Protein AF-A0A7L4R8W7-F1 (afdb_monomer_lite)

Sequence (175 aa):
MDPLIKFLGALAIVLAAVLLPLEYAPFILAALLLVAASQRVPMRDFALACAGLIIFIALFNVFAFGGWERALLNSVHAAVLMLPFYMFAKTTEPHEMMEGMRRAGVPHDFSFVFSTSLPFSKVVRKKAEAVRIAQESRGGRDIWAFTVPIFHSIFQKARGLAISIESRGGLGKEN

Structure (mmCIF, N/CA/C/O backbone):
data_AF-A0A7L4R8W7-F1
#
_entry.id   AF-A0A7L4R8W7-F1
#
loop_
_atom_site.group_PDB
_atom_site.id
_atom_site.type_symbol
_atom_site.label_atom_id
_atom_site.label_alt_id
_atom_site.label_comp_id
_atom_site.label_asym_id
_atom_site.label_entity_id
_atom_site.label_seq_id
_atom_site.pdbx_PDB_ins_code
_atom_site.Cartn_x
_atom_site.Cartn_y
_atom_site.Cartn_z
_atom_site.occupancy
_atom_site.B_iso_or_equiv
_atom_site.auth_seq_id
_atom_site.auth_comp_id
_atom_site.auth_asym_id
_atom_site.auth_atom_id
_atom_site.pdbx_PDB_model_num
ATOM 1 N N . MET A 1 1 ? -13.666 8.818 -12.085 1.00 66.00 1 MET A N 1
ATOM 2 C CA . MET A 1 1 ? -13.468 7.511 -12.754 1.00 66.00 1 MET A CA 1
ATOM 3 C C . MET A 1 1 ? -14.079 6.442 -11.878 1.00 66.00 1 MET A C 1
ATOM 5 O O . MET A 1 1 ? -13.866 6.517 -10.673 1.00 66.00 1 MET A O 1
ATOM 9 N N . ASP A 1 2 ? -14.819 5.503 -12.467 1.00 82.38 2 ASP A N 1
ATOM 10 C CA . ASP A 1 2 ? -15.393 4.376 -11.728 1.00 82.38 2 ASP A CA 1
ATOM 11 C C . ASP A 1 2 ? -14.264 3.583 -11.023 1.00 82.38 2 ASP A C 1
ATOM 13 O O . ASP A 1 2 ? -13.245 3.285 -11.661 1.00 82.38 2 ASP A O 1
ATOM 17 N N . PRO A 1 3 ? -14.388 3.279 -9.721 1.00 81.81 3 PRO A N 1
ATOM 18 C CA . PRO A 1 3 ? -13.421 2.487 -8.955 1.00 81.81 3 PRO A CA 1
ATOM 19 C C . PRO A 1 3 ? -13.097 1.141 -9.596 1.00 81.81 3 PRO A C 1
ATOM 21 O O . PRO A 1 3 ? -11.951 0.695 -9.546 1.00 81.81 3 PRO A O 1
ATOM 24 N N . LEU A 1 4 ? -14.083 0.529 -10.254 1.00 82.75 4 LEU A N 1
ATOM 25 C CA . LEU A 1 4 ? -13.926 -0.747 -10.940 1.00 82.75 4 LEU A CA 1
ATOM 26 C C . LEU A 1 4 ? -12.968 -0.604 -12.133 1.00 82.75 4 LEU A C 1
ATOM 28 O O . LEU A 1 4 ? -12.082 -1.431 -12.319 1.00 82.75 4 LEU A O 1
ATOM 32 N N . ILE A 1 5 ? -13.063 0.500 -12.881 1.00 86.00 5 ILE A N 1
ATOM 33 C CA . ILE A 1 5 ? -12.154 0.805 -13.998 1.00 86.00 5 ILE A CA 1
ATOM 34 C C . ILE A 1 5 ? -10.736 1.078 -13.487 1.00 86.00 5 ILE A C 1
ATOM 36 O O . ILE A 1 5 ? -9.771 0.625 -14.098 1.00 86.00 5 ILE A O 1
ATOM 40 N N . LYS A 1 6 ? -10.582 1.783 -12.357 1.00 86.25 6 LYS A N 1
ATOM 41 C CA . LYS A 1 6 ? -9.259 2.006 -11.742 1.00 86.25 6 LYS A CA 1
ATOM 42 C C . LYS A 1 6 ? -8.624 0.683 -11.301 1.00 86.25 6 LYS A C 1
ATOM 44 O O . LYS A 1 6 ? -7.437 0.475 -11.542 1.00 86.25 6 LYS A O 1
ATOM 49 N N . PHE A 1 7 ? -9.410 -0.203 -10.687 1.00 86.56 7 PHE A N 1
ATOM 50 C CA . PHE A 1 7 ? -8.951 -1.521 -10.252 1.00 86.56 7 PHE A CA 1
ATOM 51 C C . PHE A 1 7 ? -8.566 -2.407 -11.440 1.00 86.56 7 PHE A C 1
ATOM 53 O O . PHE A 1 7 ? -7.462 -2.946 -11.467 1.00 86.56 7 PHE A O 1
ATOM 60 N N . LEU A 1 8 ? -9.429 -2.498 -12.457 1.00 88.81 8 LEU A N 1
ATOM 61 C CA . LEU A 1 8 ? -9.139 -3.231 -13.690 1.00 88.81 8 LEU A CA 1
ATOM 62 C C . LEU A 1 8 ? -7.929 -2.655 -14.426 1.00 88.81 8 LEU A C 1
ATOM 64 O O . LEU A 1 8 ? -7.120 -3.416 -14.938 1.00 88.81 8 LEU A O 1
ATOM 68 N N . GLY A 1 9 ? -7.768 -1.331 -14.445 1.00 88.44 9 GLY A N 1
ATOM 69 C CA . GLY A 1 9 ? -6.595 -0.673 -15.014 1.00 88.44 9 GLY A CA 1
ATOM 70 C C . GLY A 1 9 ? -5.309 -1.041 -14.274 1.00 88.44 9 GLY A C 1
ATOM 71 O O . GLY A 1 9 ? -4.324 -1.405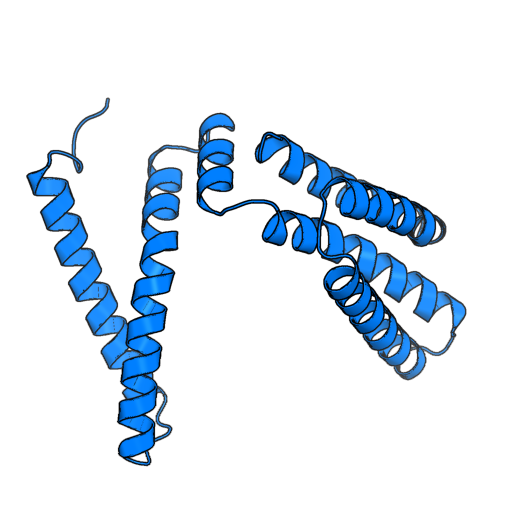 -14.910 1.00 88.44 9 GLY A O 1
ATOM 72 N N . ALA A 1 10 ? -5.320 -1.018 -12.937 1.00 89.06 10 ALA A N 1
ATOM 73 C CA . ALA A 1 10 ? -4.179 -1.461 -12.136 1.00 89.06 10 ALA A CA 1
ATOM 74 C C . ALA A 1 10 ? -3.862 -2.946 -12.380 1.00 89.06 10 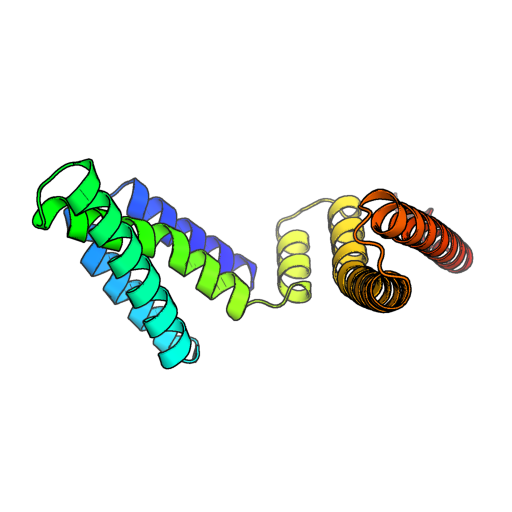ALA A C 1
ATOM 76 O O . ALA A 1 10 ? -2.704 -3.297 -12.600 1.00 89.06 10 ALA A O 1
ATOM 77 N N . LEU A 1 11 ? -4.889 -3.800 -12.419 1.00 90.56 11 LEU A N 1
ATOM 78 C CA . LEU A 1 11 ? -4.744 -5.225 -12.705 1.00 90.56 11 LEU A CA 1
ATOM 79 C C . LEU A 1 11 ? -4.189 -5.469 -14.113 1.00 90.56 11 LEU A C 1
ATOM 81 O O . LEU A 1 11 ? -3.297 -6.291 -14.278 1.00 90.56 11 LEU A O 1
ATOM 85 N N . ALA A 1 12 ? -4.668 -4.735 -15.117 1.00 90.69 12 ALA A N 1
ATOM 86 C CA . ALA A 1 12 ? -4.195 -4.834 -16.493 1.00 90.69 12 ALA A CA 1
ATOM 87 C C . ALA A 1 12 ? -2.719 -4.435 -16.620 1.00 90.69 12 ALA A C 1
ATOM 89 O O . ALA A 1 12 ? -1.971 -5.116 -17.313 1.00 90.69 12 ALA A O 1
ATOM 90 N N . ILE A 1 13 ? -2.278 -3.383 -15.919 1.00 90.31 13 ILE A N 1
ATOM 91 C CA . ILE A 1 13 ? -0.864 -2.973 -15.891 1.00 90.31 13 ILE A CA 1
ATOM 92 C C . ILE A 1 13 ? 0.002 -4.062 -15.252 1.00 90.31 13 ILE A C 1
ATOM 94 O O . ILE A 1 13 ? 1.071 -4.377 -15.768 1.00 90.31 13 ILE A O 1
ATOM 98 N N . VAL A 1 14 ? -0.466 -4.669 -14.161 1.00 90.94 14 VAL A N 1
ATOM 99 C CA . VAL A 1 14 ? 0.249 -5.761 -13.486 1.00 90.94 14 VAL A CA 1
ATOM 100 C C . VAL A 1 14 ? 0.305 -7.007 -14.365 1.00 90.94 14 VAL A C 1
ATOM 102 O O . VAL A 1 14 ? 1.369 -7.596 -14.514 1.00 90.94 14 VAL A O 1
ATOM 105 N N . LEU A 1 15 ? -0.803 -7.384 -15.004 1.00 91.50 15 LEU A N 1
ATOM 106 C CA . LEU A 1 15 ? -0.840 -8.496 -15.953 1.00 91.50 15 LEU A CA 1
ATOM 107 C C . LEU A 1 15 ? 0.090 -8.246 -17.142 1.00 91.50 15 LEU A C 1
ATOM 109 O O . LEU A 1 15 ? 0.836 -9.142 -17.523 1.00 91.50 15 LEU A O 1
ATOM 113 N N . ALA A 1 16 ? 0.095 -7.029 -17.688 1.00 89.44 16 ALA A N 1
ATOM 114 C CA . ALA A 1 16 ? 1.021 -6.642 -18.744 1.00 89.44 16 ALA A CA 1
ATOM 115 C C . ALA A 1 16 ? 2.476 -6.752 -18.274 1.00 89.44 16 ALA A C 1
ATOM 117 O O . ALA A 1 16 ? 3.303 -7.286 -19.001 1.00 89.44 16 ALA A O 1
ATOM 118 N N . ALA A 1 17 ? 2.781 -6.315 -17.050 1.00 90.06 17 ALA A N 1
ATOM 119 C CA . ALA A 1 17 ? 4.117 -6.435 -16.482 1.00 90.06 17 ALA A CA 1
ATOM 120 C C . ALA A 1 17 ? 4.547 -7.896 -16.308 1.00 90.06 17 ALA A C 1
ATOM 122 O O . ALA A 1 17 ? 5.687 -8.210 -16.609 1.00 90.06 17 ALA A O 1
ATOM 123 N N . VAL A 1 18 ? 3.649 -8.788 -15.881 1.00 91.44 18 VAL A N 1
ATOM 124 C CA . VAL A 1 18 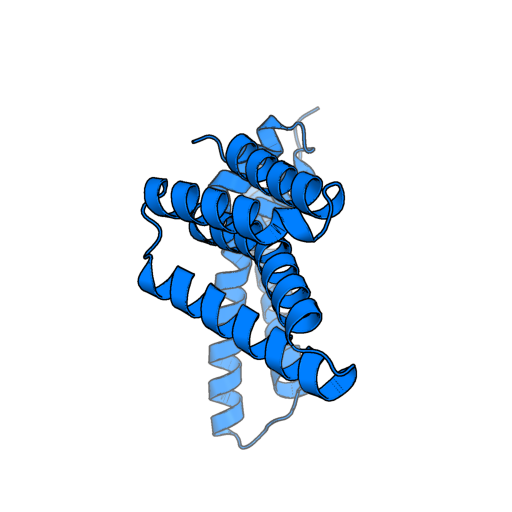? 3.942 -10.223 -15.714 1.00 91.44 18 VAL A CA 1
ATOM 125 C C . VAL A 1 18 ? 4.113 -10.945 -17.055 1.00 91.44 18 VAL A C 1
ATOM 127 O O . VAL A 1 18 ? 4.953 -11.834 -17.165 1.00 91.44 18 VAL A O 1
ATOM 130 N N . LEU A 1 19 ? 3.309 -10.598 -18.064 1.00 91.88 19 LEU A N 1
ATOM 131 C CA . LEU A 1 19 ? 3.312 -11.272 -19.367 1.00 91.88 19 LEU A CA 1
ATOM 132 C C . LEU A 1 19 ? 4.410 -10.765 -20.308 1.00 91.88 19 LEU A C 1
ATOM 134 O O . LEU A 1 19 ? 4.871 -11.519 -21.166 1.00 91.88 19 LEU A O 1
ATOM 138 N N . LEU A 1 20 ? 4.803 -9.495 -20.192 1.00 90.19 20 LEU A N 1
ATOM 139 C CA . LEU A 1 20 ? 5.819 -8.903 -21.053 1.00 90.19 20 LEU A CA 1
ATOM 140 C C . LEU A 1 20 ? 7.238 -9.217 -20.555 1.00 90.19 20 LEU A C 1
ATOM 142 O O . LEU A 1 20 ? 7.473 -9.302 -19.348 1.00 90.19 20 LEU A O 1
ATOM 146 N N . PRO A 1 21 ? 8.215 -9.330 -21.473 1.00 90.06 21 PRO A N 1
ATOM 147 C CA . PRO A 1 21 ? 9.622 -9.431 -21.108 1.00 90.06 21 PRO A CA 1
ATOM 148 C C . PRO A 1 21 ? 10.080 -8.291 -20.191 1.00 90.06 21 PRO A C 1
ATOM 150 O O . PRO A 1 21 ? 9.610 -7.155 -20.297 1.00 90.06 21 PRO A O 1
ATOM 153 N N . LEU A 1 22 ? 11.065 -8.584 -19.337 1.00 86.88 22 LEU A N 1
ATOM 154 C CA . LEU A 1 22 ? 11.615 -7.652 -18.343 1.00 86.88 22 LEU A CA 1
ATOM 155 C C . LEU A 1 22 ? 12.098 -6.326 -18.963 1.00 86.88 22 LEU A C 1
ATOM 157 O O . LEU A 1 22 ? 12.018 -5.274 -18.333 1.00 86.88 22 LEU A O 1
ATOM 161 N N . GLU A 1 23 ? 12.538 -6.368 -20.219 1.00 89.44 23 GLU A N 1
ATOM 162 C CA . GLU A 1 23 ? 12.989 -5.217 -21.010 1.00 89.44 23 GLU A CA 1
ATOM 163 C C . GLU A 1 23 ? 11.898 -4.154 -21.217 1.00 89.44 23 GLU A C 1
ATOM 165 O O . GLU A 1 23 ? 12.207 -2.975 -21.390 1.00 89.44 23 GLU A O 1
ATOM 170 N N . TYR A 1 24 ? 10.617 -4.535 -21.144 1.00 90.31 24 TYR A N 1
ATOM 171 C CA . TYR A 1 24 ? 9.499 -3.601 -21.288 1.00 90.31 24 TYR A CA 1
ATOM 172 C C . TYR A 1 24 ? 9.120 -2.887 -19.984 1.00 90.31 24 TYR A C 1
ATOM 174 O O . TYR A 1 24 ? 8.395 -1.890 -20.021 1.00 90.31 24 TYR A O 1
ATOM 182 N N . ALA A 1 25 ? 9.635 -3.331 -18.833 1.00 88.81 25 ALA A N 1
ATOM 183 C CA . ALA A 1 25 ? 9.357 -2.730 -17.529 1.00 88.81 25 ALA A CA 1
ATOM 184 C C . ALA A 1 25 ? 9.562 -1.196 -17.466 1.00 88.81 25 ALA A C 1
ATOM 186 O O . ALA A 1 25 ? 8.668 -0.518 -16.957 1.00 88.81 25 ALA A O 1
ATOM 187 N N . PRO A 1 26 ? 10.649 -0.592 -17.996 1.00 88.75 26 PRO A N 1
ATOM 188 C CA . PRO A 1 26 ? 10.808 0.865 -17.978 1.00 88.75 26 PRO A CA 1
ATOM 189 C C . PRO A 1 26 ? 9.737 1.606 -18.790 1.00 88.75 26 PRO A C 1
ATOM 191 O O . PRO A 1 26 ? 9.294 2.675 -18.371 1.00 88.75 26 PRO A O 1
ATOM 194 N N . PHE A 1 27 ? 9.269 1.043 -19.908 1.00 91.62 27 PHE A N 1
ATOM 195 C CA . PHE A 1 27 ? 8.196 1.647 -20.704 1.00 91.62 27 PHE A CA 1
ATOM 196 C C . PHE A 1 27 ? 6.857 1.601 -19.964 1.00 91.62 27 PHE A C 1
ATOM 198 O O . PHE A 1 27 ? 6.120 2.588 -19.954 1.00 91.62 27 PHE A O 1
ATOM 205 N N . ILE A 1 28 ? 6.567 0.487 -19.285 1.00 90.38 28 ILE A N 1
ATOM 206 C CA . ILE A 1 28 ? 5.366 0.358 -18.452 1.00 90.38 28 ILE A CA 1
ATOM 207 C C . ILE A 1 28 ? 5.442 1.325 -17.262 1.00 90.38 28 ILE A C 1
ATOM 209 O O . ILE A 1 28 ? 4.451 1.979 -16.938 1.00 90.38 28 ILE A O 1
ATOM 213 N N . LEU A 1 29 ? 6.619 1.485 -16.648 1.00 88.50 29 LEU A N 1
ATOM 214 C CA . LEU A 1 29 ? 6.832 2.461 -15.579 1.00 88.50 29 LEU A CA 1
ATOM 215 C C . LEU A 1 29 ? 6.617 3.899 -16.069 1.00 88.50 29 LEU A C 1
ATOM 217 O O . LEU A 1 29 ? 5.960 4.684 -15.388 1.00 88.50 29 LEU A O 1
ATOM 221 N N . ALA A 1 30 ? 7.127 4.243 -17.254 1.00 88.69 30 ALA A N 1
ATOM 222 C CA . ALA A 1 30 ? 6.914 5.553 -17.861 1.00 88.69 30 ALA A CA 1
ATOM 223 C C . ALA A 1 30 ? 5.422 5.816 -18.126 1.00 88.69 30 ALA A C 1
ATOM 225 O O . ALA A 1 30 ? 4.911 6.878 -17.770 1.00 88.69 30 ALA A O 1
ATOM 226 N N . ALA A 1 31 ? 4.696 4.832 -18.668 1.00 88.88 31 ALA A N 1
ATOM 227 C CA . ALA A 1 31 ? 3.250 4.925 -18.856 1.00 88.88 31 ALA A CA 1
ATOM 228 C C . ALA A 1 31 ? 2.509 5.105 -17.519 1.00 88.88 31 ALA A C 1
ATOM 230 O O . ALA A 1 31 ? 1.625 5.955 -17.406 1.00 88.88 31 ALA A O 1
ATOM 231 N N . LEU A 1 32 ? 2.906 4.368 -16.479 1.00 88.12 32 LEU A N 1
ATOM 232 C CA . LEU A 1 32 ? 2.328 4.493 -15.143 1.00 88.12 32 LEU A CA 1
ATOM 233 C C . LEU A 1 32 ? 2.564 5.884 -14.539 1.00 88.12 32 LEU A C 1
ATOM 235 O O . LEU A 1 32 ? 1.651 6.449 -13.942 1.00 88.12 32 LEU A O 1
ATOM 239 N N . LEU A 1 33 ? 3.754 6.461 -14.724 1.00 86.12 33 LEU A N 1
ATOM 240 C CA . LEU A 1 33 ? 4.065 7.823 -14.283 1.00 86.12 33 LEU A CA 1
ATOM 241 C C . LEU A 1 33 ? 3.197 8.868 -14.996 1.00 86.12 33 LEU A C 1
ATOM 243 O O . LEU A 1 33 ? 2.719 9.799 -14.350 1.00 86.12 33 LEU A O 1
ATOM 247 N N . LEU A 1 34 ? 2.928 8.692 -16.293 1.00 86.25 34 LEU A N 1
ATOM 248 C CA . LEU A 1 34 ? 2.011 9.563 -17.038 1.00 86.25 34 LEU A CA 1
ATOM 249 C C . LEU A 1 34 ? 0.574 9.467 -16.508 1.00 86.25 34 LEU A C 1
ATOM 251 O O . LEU A 1 34 ? -0.089 10.489 -16.319 1.00 86.25 34 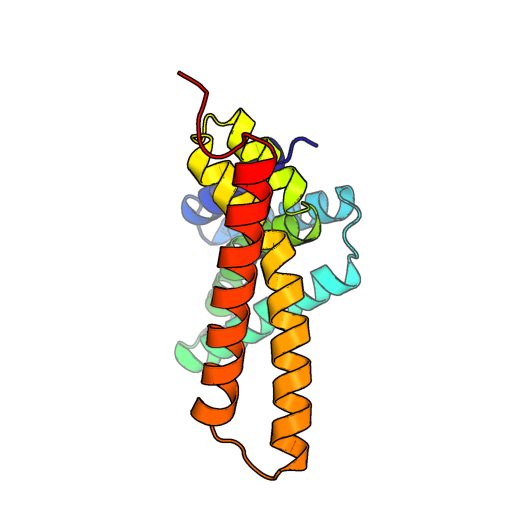LEU A O 1
ATOM 255 N N . VAL A 1 35 ? 0.098 8.255 -16.213 1.00 86.00 35 VAL A N 1
ATOM 256 C CA . VAL A 1 35 ? -1.227 8.054 -15.606 1.00 86.00 35 VAL A CA 1
ATOM 257 C C . VAL A 1 35 ? -1.284 8.684 -14.214 1.00 86.00 35 VAL A C 1
ATOM 259 O O . VAL A 1 35 ? -2.242 9.393 -13.902 1.00 86.00 35 VAL A O 1
ATOM 262 N N . ALA A 1 36 ? -0.249 8.496 -13.394 1.00 84.44 36 ALA A N 1
ATOM 263 C CA . ALA A 1 36 ? -0.166 9.095 -12.067 1.00 84.44 36 ALA A CA 1
ATOM 264 C C . ALA A 1 36 ? -0.189 10.632 -12.141 1.00 84.44 36 ALA A C 1
ATOM 266 O O . ALA A 1 36 ? -0.890 11.277 -11.354 1.00 84.44 36 ALA A O 1
ATOM 267 N N . ALA A 1 37 ? 0.527 11.219 -13.109 1.00 83.12 37 ALA A N 1
ATOM 268 C CA . ALA A 1 37 ? 0.519 12.657 -13.372 1.00 83.12 37 ALA A CA 1
ATOM 269 C C . ALA A 1 37 ? -0.881 13.154 -13.766 1.00 83.12 37 ALA A C 1
ATOM 271 O O . ALA A 1 37 ? -1.341 14.179 -13.259 1.00 83.12 37 ALA A O 1
ATOM 272 N N . SER A 1 38 ? -1.601 12.392 -14.596 1.00 84.38 38 SER A N 1
ATOM 273 C CA . SER A 1 38 ? -2.985 12.692 -14.982 1.00 84.38 38 SER A CA 1
ATOM 274 C C . SER A 1 38 ? -3.956 12.645 -13.792 1.00 84.38 38 SER A C 1
ATOM 276 O O . SER A 1 38 ? -4.844 13.490 -13.676 1.00 84.38 38 SER A O 1
ATOM 278 N N . GLN A 1 39 ? -3.753 11.714 -12.853 1.00 79.88 39 GLN A N 1
ATOM 279 C CA . GLN A 1 39 ? -4.601 11.554 -11.664 1.00 79.88 39 GLN A CA 1
ATOM 280 C C . GLN A 1 39 ? -4.307 12.553 -10.529 1.00 79.88 39 GLN A C 1
ATOM 282 O O . GLN A 1 39 ? -4.896 12.435 -9.455 1.00 79.88 39 GLN A O 1
ATOM 287 N N . ARG A 1 40 ? -3.433 13.551 -10.749 1.00 78.12 40 ARG A N 1
ATOM 288 C CA . ARG A 1 40 ? -3.044 14.577 -9.757 1.00 78.12 40 ARG A CA 1
ATOM 289 C C . ARG A 1 40 ? -2.551 13.992 -8.428 1.00 78.12 40 ARG A C 1
ATOM 291 O O . ARG A 1 40 ? -2.707 14.605 -7.372 1.00 78.12 40 ARG A O 1
ATOM 298 N N . VAL A 1 41 ? -1.938 12.812 -8.473 1.00 77.56 41 VAL A N 1
ATOM 299 C CA . VAL A 1 41 ? -1.232 12.256 -7.314 1.00 77.56 41 VAL A CA 1
ATOM 300 C C . VAL A 1 41 ? -0.066 13.200 -6.988 1.00 77.56 41 VAL A C 1
ATOM 302 O O . VAL A 1 41 ? 0.569 13.700 -7.920 1.00 77.56 41 VAL A O 1
ATOM 305 N N . PRO A 1 42 ? 0.248 13.485 -5.710 1.00 81.56 42 PRO A N 1
ATOM 306 C CA . PRO A 1 42 ? 1.423 14.278 -5.365 1.00 81.56 42 PRO A CA 1
ATOM 307 C C . PRO A 1 42 ? 2.687 13.595 -5.907 1.00 81.56 42 PRO A C 1
ATOM 309 O O . PRO A 1 42 ? 3.189 12.629 -5.332 1.00 81.56 42 PRO A O 1
ATOM 312 N N . MET A 1 43 ? 3.195 14.104 -7.037 1.00 78.00 43 MET A N 1
ATOM 313 C CA . MET A 1 43 ? 4.306 13.505 -7.789 1.00 78.00 43 MET A CA 1
ATOM 314 C C . MET A 1 43 ? 5.556 13.340 -6.934 1.00 78.00 43 MET A C 1
ATOM 316 O O . MET A 1 43 ? 6.303 12.393 -7.133 1.00 78.00 43 MET A O 1
ATOM 320 N N . ARG A 1 44 ? 5.764 14.225 -5.954 1.00 82.69 44 ARG A N 1
ATOM 321 C CA . ARG A 1 44 ? 6.883 14.133 -5.015 1.00 82.69 44 ARG A CA 1
ATOM 322 C C . ARG A 1 44 ? 6.815 12.860 -4.172 1.00 82.69 44 ARG A C 1
ATOM 324 O O . ARG A 1 44 ? 7.791 12.122 -4.131 1.00 82.69 44 ARG A O 1
ATOM 331 N N . ASP A 1 45 ? 5.685 12.599 -3.522 1.00 81.25 45 ASP A N 1
ATOM 332 C CA . ASP A 1 45 ? 5.535 11.434 -2.642 1.00 81.25 45 ASP A CA 1
ATOM 333 C C . ASP A 1 45 ? 5.556 10.138 -3.452 1.00 81.25 45 ASP A C 1
ATOM 335 O O . ASP A 1 45 ? 6.171 9.154 -3.044 1.00 81.25 45 ASP A O 1
ATOM 339 N N . PHE A 1 46 ? 4.932 10.163 -4.633 1.00 81.69 46 PHE A N 1
ATOM 340 C CA . PHE A 1 46 ? 4.942 9.039 -5.561 1.00 81.69 46 PHE A CA 1
ATOM 341 C C . PHE A 1 46 ? 6.359 8.752 -6.071 1.00 81.69 46 PHE A C 1
ATOM 343 O O . PHE A 1 46 ? 6.828 7.627 -5.958 1.00 81.69 46 PHE A O 1
ATOM 350 N N . ALA A 1 47 ? 7.086 9.766 -6.549 1.00 82.31 47 ALA A N 1
ATOM 351 C CA . ALA A 1 47 ? 8.456 9.615 -7.033 1.00 82.31 47 ALA A CA 1
ATOM 352 C C . ALA A 1 47 ? 9.426 9.191 -5.924 1.00 82.31 47 ALA A C 1
ATOM 354 O O . ALA A 1 47 ? 10.309 8.380 -6.182 1.00 82.31 47 ALA A O 1
ATOM 355 N N . LEU A 1 48 ? 9.251 9.681 -4.691 1.00 86.56 48 LEU A N 1
ATOM 356 C CA . LEU A 1 48 ? 10.037 9.233 -3.538 1.00 86.56 48 LEU A CA 1
ATOM 357 C C . LEU A 1 48 ? 9.766 7.763 -3.207 1.00 86.56 48 LEU A C 1
ATOM 359 O O . LEU A 1 48 ? 10.712 7.021 -2.954 1.00 86.56 48 LEU A O 1
ATOM 363 N N . ALA A 1 49 ? 8.504 7.327 -3.250 1.00 84.25 49 ALA A N 1
ATOM 364 C CA . ALA A 1 49 ? 8.154 5.921 -3.071 1.00 84.25 49 ALA A CA 1
ATOM 365 C C . ALA A 1 49 ? 8.753 5.046 -4.189 1.00 84.25 49 ALA A C 1
ATOM 367 O O . ALA A 1 49 ? 9.362 4.019 -3.891 1.00 84.25 49 ALA A O 1
ATOM 368 N N . CYS A 1 50 ? 8.657 5.481 -5.453 1.00 86.00 50 CYS A N 1
ATOM 369 C CA . CYS A 1 50 ? 9.286 4.814 -6.596 1.00 86.00 50 CYS A CA 1
ATOM 370 C C . CYS A 1 50 ? 10.803 4.702 -6.417 1.00 86.00 50 CYS A C 1
ATOM 372 O O . CYS A 1 50 ? 11.356 3.611 -6.501 1.00 86.00 50 CYS A O 1
ATOM 374 N N . ALA A 1 51 ? 11.475 5.826 -6.161 1.00 87.62 51 ALA A N 1
ATOM 375 C CA . ALA A 1 51 ? 12.924 5.888 -6.037 1.00 87.62 51 ALA A CA 1
ATOM 376 C C . ALA A 1 51 ? 13.413 5.057 -4.848 1.00 87.62 51 ALA A C 1
ATOM 378 O O . ALA A 1 51 ? 14.346 4.276 -5.001 1.00 87.62 51 ALA A O 1
ATOM 379 N N . GLY A 1 52 ? 12.754 5.164 -3.691 1.00 89.62 52 GLY A N 1
ATOM 380 C CA . GLY A 1 52 ? 13.095 4.378 -2.507 1.00 89.62 52 GLY A CA 1
ATOM 381 C C . GLY A 1 52 ? 12.990 2.876 -2.761 1.00 89.62 52 GLY A C 1
ATOM 382 O O . GLY A 1 52 ? 13.903 2.133 -2.414 1.00 89.62 52 GLY A O 1
ATOM 383 N N . LEU A 1 53 ? 11.922 2.436 -3.430 1.00 88.12 53 LEU A N 1
ATOM 384 C CA . LEU A 1 53 ? 11.712 1.030 -3.764 1.00 88.12 53 LEU A CA 1
ATOM 385 C C . LEU A 1 53 ? 12.723 0.529 -4.804 1.00 88.12 53 LEU A C 1
ATOM 387 O O . LEU A 1 53 ? 13.328 -0.524 -4.606 1.00 88.12 53 LEU A O 1
ATOM 391 N N . ILE A 1 54 ? 12.961 1.296 -5.873 1.00 89.50 54 ILE A N 1
ATOM 392 C CA . ILE A 1 54 ? 13.936 0.951 -6.917 1.00 89.50 54 ILE A CA 1
ATOM 393 C C . ILE A 1 54 ? 15.344 0.855 -6.323 1.00 89.50 54 ILE A C 1
ATOM 395 O O . ILE A 1 54 ? 16.037 -0.129 -6.563 1.00 89.50 54 ILE A O 1
ATOM 399 N N . ILE A 1 55 ? 15.759 1.839 -5.519 1.00 90.50 55 ILE A N 1
ATOM 400 C CA . ILE A 1 55 ? 17.083 1.861 -4.884 1.00 90.50 55 ILE A CA 1
ATOM 401 C C . ILE A 1 55 ? 17.228 0.684 -3.920 1.00 90.50 55 ILE A C 1
ATOM 403 O O . ILE A 1 55 ? 18.220 -0.037 -3.988 1.00 90.50 55 ILE A O 1
ATOM 407 N N . PHE A 1 56 ? 16.237 0.454 -3.055 1.00 90.38 56 PHE A N 1
ATOM 408 C CA . PHE A 1 56 ? 16.276 -0.636 -2.082 1.00 90.38 56 PHE A CA 1
ATOM 409 C C . PHE A 1 56 ? 16.417 -2.001 -2.764 1.00 90.38 56 PHE A C 1
ATOM 411 O O . PHE A 1 56 ? 17.304 -2.783 -2.419 1.00 90.38 56 PHE A O 1
ATOM 418 N N . ILE A 1 57 ? 15.590 -2.268 -3.777 1.00 88.06 57 ILE A N 1
ATOM 419 C CA . ILE A 1 57 ? 15.604 -3.546 -4.494 1.00 88.06 57 ILE A CA 1
ATOM 420 C C . ILE A 1 57 ? 16.863 -3.683 -5.355 1.00 88.06 57 ILE A C 1
ATOM 422 O O . ILE A 1 57 ? 17.426 -4.776 -5.422 1.00 88.06 57 ILE A O 1
ATOM 426 N N . ALA A 1 58 ? 17.337 -2.605 -5.986 1.00 88.69 58 ALA A N 1
ATOM 427 C CA . ALA A 1 58 ? 18.569 -2.632 -6.769 1.00 88.69 58 ALA A CA 1
ATOM 428 C C . ALA A 1 58 ? 19.778 -2.950 -5.881 1.00 88.69 58 ALA A C 1
ATOM 43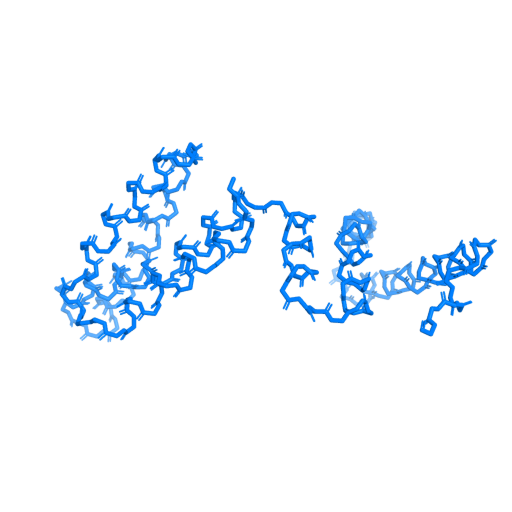0 O O . ALA A 1 58 ? 20.536 -3.861 -6.200 1.00 88.69 58 ALA A O 1
ATOM 431 N N . LEU A 1 59 ? 19.925 -2.268 -4.739 1.00 89.69 59 LEU A N 1
ATOM 432 C CA . LEU A 1 59 ? 21.012 -2.521 -3.788 1.00 89.69 59 LEU A CA 1
ATOM 433 C C . LEU A 1 59 ? 20.975 -3.956 -3.260 1.00 89.69 59 LEU A C 1
ATOM 435 O O . LEU A 1 59 ? 22.006 -4.627 -3.241 1.00 89.69 59 LEU A O 1
ATOM 439 N N . PHE A 1 60 ? 19.787 -4.444 -2.895 1.00 89.44 60 PHE A N 1
ATOM 440 C CA . PHE A 1 60 ? 19.609 -5.825 -2.458 1.00 89.44 60 PHE A CA 1
ATOM 441 C C . PHE A 1 60 ? 20.033 -6.827 -3.543 1.00 89.44 60 PHE A C 1
ATOM 443 O O . PHE A 1 60 ? 20.788 -7.753 -3.260 1.00 89.44 60 PHE A O 1
ATOM 450 N N . ASN A 1 61 ? 19.609 -6.626 -4.796 1.00 87.81 61 ASN A N 1
ATOM 451 C CA . ASN A 1 61 ? 19.949 -7.526 -5.902 1.00 87.81 61 ASN A CA 1
ATOM 452 C C . ASN A 1 61 ? 21.436 -7.487 -6.271 1.00 87.81 61 ASN A C 1
ATOM 454 O O . ASN A 1 61 ? 22.021 -8.538 -6.525 1.00 87.81 61 ASN A O 1
ATOM 458 N N . VAL A 1 62 ? 22.058 -6.302 -6.286 1.00 89.50 62 VAL A N 1
ATOM 459 C CA . VAL A 1 62 ? 23.500 -6.167 -6.549 1.00 89.50 62 VAL A CA 1
ATOM 460 C C . VAL A 1 62 ? 24.302 -6.916 -5.491 1.00 89.50 62 VAL A C 1
ATOM 462 O O . VAL A 1 62 ? 25.229 -7.641 -5.842 1.00 89.50 62 VAL A O 1
ATOM 465 N N . PHE A 1 63 ? 23.923 -6.775 -4.219 1.00 88.19 63 PHE A N 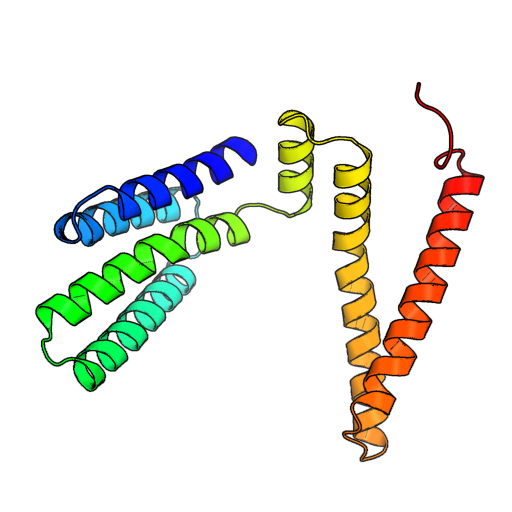1
ATOM 466 C CA . PHE A 1 63 ? 24.597 -7.448 -3.113 1.00 88.19 63 PHE A CA 1
ATOM 467 C C . PHE A 1 63 ? 24.375 -8.967 -3.122 1.00 88.19 63 PHE A C 1
ATOM 469 O O . PHE A 1 63 ? 25.299 -9.721 -2.834 1.00 88.19 63 PHE A O 1
ATOM 476 N N . ALA A 1 64 ? 23.165 -9.424 -3.459 1.00 86.50 64 ALA A N 1
ATOM 477 C CA . ALA A 1 64 ? 22.800 -10.838 -3.392 1.00 86.50 64 ALA A CA 1
ATOM 478 C C . ALA A 1 64 ? 23.261 -11.667 -4.603 1.00 86.50 64 ALA A C 1
ATOM 480 O O . ALA A 1 64 ? 23.675 -12.810 -4.429 1.00 86.50 64 ALA A O 1
ATOM 481 N N . PHE A 1 65 ? 23.167 -11.124 -5.822 1.00 81.69 65 PHE A N 1
ATOM 482 C CA . PHE A 1 65 ? 23.315 -11.911 -7.057 1.00 81.69 65 PHE A CA 1
ATOM 483 C C . PHE A 1 65 ? 24.436 -11.434 -7.986 1.00 81.69 65 PHE A C 1
ATOM 485 O O . PHE A 1 65 ? 24.842 -12.192 -8.863 1.00 81.69 65 PHE A O 1
ATOM 492 N N . GLY A 1 66 ? 24.955 -10.216 -7.793 1.00 77.44 66 GLY A N 1
ATOM 493 C CA . GLY A 1 66 ? 25.956 -9.613 -8.673 1.00 77.44 66 GLY A CA 1
ATOM 494 C C . GLY A 1 66 ? 25.392 -9.234 -10.053 1.00 77.44 66 GLY A C 1
ATOM 495 O O . GLY A 1 66 ? 24.742 -10.023 -10.733 1.00 77.44 66 GLY A O 1
ATOM 496 N N . GLY A 1 67 ? 25.649 -8.000 -10.494 1.00 84.62 67 GLY A N 1
ATOM 497 C CA . GLY A 1 67 ? 25.245 -7.511 -11.819 1.00 84.62 67 GLY A CA 1
ATOM 498 C C . GLY A 1 67 ? 24.253 -6.350 -11.766 1.00 84.62 67 GLY A C 1
ATOM 499 O O . GLY A 1 67 ? 23.068 -6.519 -11.488 1.00 84.62 67 GLY A O 1
ATOM 500 N N . TRP A 1 68 ? 24.752 -5.159 -12.094 1.00 84.62 68 TRP A N 1
ATOM 501 C CA . TRP A 1 68 ? 24.006 -3.899 -12.026 1.00 84.62 68 TRP A CA 1
ATOM 502 C C . TRP A 1 68 ? 22.820 -3.829 -12.989 1.00 84.62 68 TRP A C 1
ATOM 504 O O . TRP A 1 68 ? 21.764 -3.323 -12.623 1.00 84.62 68 TRP A O 1
ATOM 514 N N . GLU A 1 69 ? 22.969 -4.367 -14.198 1.00 85.50 69 GLU A N 1
ATOM 515 C CA . GLU A 1 69 ? 21.941 -4.297 -15.240 1.00 85.50 69 GLU A CA 1
ATOM 516 C C . GLU A 1 69 ? 20.684 -5.091 -14.862 1.00 85.50 69 GLU A C 1
ATOM 518 O O . GLU A 1 69 ? 19.580 -4.547 -14.821 1.00 85.50 69 GLU A O 1
ATOM 523 N N . ARG A 1 70 ? 20.854 -6.363 -14.479 1.00 84.75 70 ARG A N 1
ATOM 524 C CA . ARG A 1 70 ? 19.745 -7.216 -14.026 1.00 84.75 70 ARG A CA 1
ATOM 525 C C . ARG A 1 70 ? 19.128 -6.703 -12.730 1.00 84.75 70 ARG A C 1
ATOM 527 O O . ARG A 1 70 ? 17.913 -6.762 -12.575 1.00 84.75 70 ARG A O 1
ATOM 534 N N . ALA A 1 71 ? 19.943 -6.169 -11.820 1.00 87.88 71 ALA A N 1
ATOM 535 C CA . ALA A 1 71 ? 19.452 -5.583 -10.580 1.00 87.88 71 ALA A CA 1
ATOM 536 C C . ALA A 1 71 ? 18.564 -4.354 -10.827 1.00 87.88 71 ALA A C 1
ATOM 538 O O . ALA A 1 71 ? 17.524 -4.222 -10.181 1.00 87.88 71 ALA A O 1
ATOM 539 N N . LEU A 1 72 ? 18.942 -3.488 -11.773 1.00 88.56 72 LEU A N 1
ATOM 540 C CA . LEU A 1 72 ? 18.155 -2.315 -12.146 1.00 88.56 72 LEU A CA 1
ATOM 541 C C . LEU A 1 72 ? 16.862 -2.706 -12.874 1.00 88.56 72 LEU A C 1
ATOM 543 O O . LEU A 1 72 ? 15.796 -2.182 -12.563 1.00 88.56 72 LEU A O 1
ATOM 547 N N . LEU A 1 73 ? 16.925 -3.653 -13.811 1.00 89.69 73 LEU A N 1
ATOM 548 C CA . LEU A 1 73 ? 15.730 -4.126 -14.514 1.00 89.69 73 LEU A CA 1
ATOM 549 C C . LEU A 1 73 ? 14.740 -4.806 -13.557 1.00 89.69 73 LEU A C 1
ATOM 551 O O . LEU A 1 73 ? 13.545 -4.514 -13.600 1.00 89.69 73 LEU A O 1
ATOM 555 N N . ASN A 1 74 ? 15.229 -5.640 -12.635 1.00 89.06 74 ASN A N 1
ATOM 556 C CA . ASN A 1 74 ? 14.394 -6.275 -11.615 1.00 89.06 74 ASN A CA 1
ATOM 557 C C . ASN A 1 74 ? 13.773 -5.260 -10.652 1.00 89.06 74 ASN A C 1
ATOM 559 O O . ASN A 1 74 ? 12.620 -5.422 -10.254 1.00 89.06 74 ASN A O 1
ATOM 563 N N . SER A 1 75 ? 14.505 -4.211 -10.269 1.00 90.19 75 SER A N 1
ATOM 564 C CA . SER A 1 75 ? 13.975 -3.192 -9.362 1.00 90.19 75 SER A CA 1
ATOM 565 C C . SER A 1 75 ? 12.909 -2.321 -10.027 1.00 90.19 75 SER A C 1
ATOM 567 O O . SER A 1 75 ? 11.878 -2.045 -9.411 1.00 90.19 75 SER A O 1
ATOM 569 N N . VAL A 1 76 ? 13.095 -1.970 -11.303 1.00 90.94 76 VAL A N 1
ATOM 570 C CA . VAL A 1 76 ? 12.075 -1.298 -12.121 1.00 90.94 76 VAL A CA 1
ATOM 571 C C . VAL A 1 76 ? 10.846 -2.190 -12.293 1.00 90.94 76 VAL A C 1
ATOM 573 O O . VAL A 1 76 ? 9.727 -1.728 -12.089 1.00 90.94 76 VAL A O 1
ATOM 576 N N . HIS A 1 77 ? 11.027 -3.474 -12.601 1.00 90.88 77 HIS A N 1
ATOM 577 C CA . HIS A 1 77 ? 9.918 -4.417 -12.742 1.00 90.88 77 HIS A CA 1
ATOM 578 C C . HIS A 1 77 ? 9.131 -4.590 -11.436 1.00 90.88 77 HIS A C 1
ATOM 580 O O . HIS A 1 77 ? 7.905 -4.498 -11.431 1.00 90.88 77 HIS A O 1
ATOM 586 N N . ALA A 1 78 ? 9.820 -4.738 -10.303 1.00 90.06 78 ALA A N 1
ATOM 587 C CA . ALA A 1 78 ? 9.175 -4.785 -8.995 1.00 90.06 78 ALA A CA 1
ATOM 588 C C . ALA A 1 78 ? 8.394 -3.495 -8.687 1.00 90.06 78 ALA A C 1
ATOM 590 O O . ALA A 1 78 ? 7.282 -3.555 -8.158 1.00 90.06 78 ALA A O 1
ATOM 591 N N . ALA A 1 79 ? 8.931 -2.331 -9.067 1.00 90.62 79 ALA A N 1
ATOM 592 C CA . ALA A 1 79 ? 8.222 -1.063 -8.941 1.00 90.62 79 ALA A CA 1
ATOM 593 C C . ALA A 1 79 ? 6.935 -1.052 -9.776 1.00 90.62 79 ALA A C 1
ATOM 595 O O . ALA A 1 79 ? 5.880 -0.688 -9.262 1.00 90.62 79 ALA A O 1
ATOM 596 N N . VAL A 1 80 ? 6.984 -1.517 -11.026 1.00 91.62 80 VAL A N 1
ATOM 597 C CA . VAL A 1 80 ? 5.804 -1.623 -11.900 1.00 91.62 80 VAL A CA 1
ATOM 598 C C . VAL A 1 80 ? 4.738 -2.562 -11.332 1.00 91.62 80 VAL A C 1
ATOM 600 O O . VAL A 1 80 ? 3.555 -2.309 -11.531 1.00 91.62 80 VAL A O 1
ATOM 603 N N . LEU A 1 81 ? 5.113 -3.608 -10.594 1.00 91.81 81 LEU A N 1
ATOM 604 C CA . LEU A 1 81 ? 4.143 -4.505 -9.958 1.00 91.81 81 LEU A CA 1
ATOM 605 C C . LEU A 1 81 ? 3.467 -3.874 -8.730 1.00 91.81 81 LEU A C 1
ATOM 607 O O . LEU A 1 81 ? 2.282 -4.100 -8.490 1.00 91.81 81 LEU A O 1
ATOM 611 N N . MET A 1 82 ? 4.194 -3.072 -7.946 1.00 90.50 82 MET A N 1
ATOM 612 C CA . MET A 1 82 ? 3.676 -2.509 -6.690 1.00 90.50 82 MET A CA 1
ATOM 613 C C . MET A 1 82 ? 2.982 -1.150 -6.861 1.00 90.50 82 MET A C 1
ATOM 615 O O . MET A 1 82 ? 1.973 -0.867 -6.209 1.00 90.50 82 MET A O 1
ATOM 619 N N . LEU A 1 83 ? 3.504 -0.290 -7.734 1.00 89.25 83 LEU A N 1
ATOM 620 C CA . LEU A 1 83 ? 3.053 1.094 -7.878 1.00 89.25 83 LEU A CA 1
ATOM 621 C C . LEU A 1 83 ? 1.611 1.266 -8.390 1.00 89.25 83 LEU A C 1
ATOM 623 O O . LEU A 1 83 ? 0.952 2.192 -7.911 1.00 89.25 83 LEU A O 1
ATOM 627 N N . PRO A 1 84 ? 1.062 0.423 -9.289 1.00 89.69 84 PRO A N 1
ATOM 628 C CA . PRO A 1 84 ? -0.337 0.527 -9.703 1.00 89.69 84 PRO A CA 1
ATOM 629 C C . PRO A 1 84 ? -1.299 0.359 -8.525 1.00 89.69 84 PRO A C 1
ATOM 631 O O . PRO A 1 84 ? -2.255 1.123 -8.396 1.00 89.69 84 PRO A O 1
ATOM 634 N N . PHE A 1 85 ? -1.013 -0.578 -7.614 1.00 88.44 85 PHE A N 1
ATOM 635 C CA . PHE A 1 85 ? -1.806 -0.772 -6.399 1.00 88.44 85 PHE A CA 1
ATOM 636 C C . PHE A 1 85 ? -1.601 0.349 -5.382 1.00 88.44 85 PHE A C 1
ATOM 638 O O . PHE A 1 85 ? -2.564 0.774 -4.745 1.00 88.44 85 PHE A O 1
ATOM 645 N N . TYR A 1 86 ? -0.381 0.879 -5.259 1.00 87.62 86 TYR A N 1
ATOM 646 C CA . TYR A 1 86 ? -0.136 2.076 -4.453 1.00 87.62 86 TYR A CA 1
ATOM 647 C C . TYR A 1 86 ? -0.951 3.273 -4.962 1.00 87.62 86 TYR A C 1
ATOM 649 O O . TYR A 1 86 ? -1.605 3.962 -4.178 1.00 87.62 86 TYR A O 1
ATOM 657 N N . MET A 1 87 ? -0.963 3.492 -6.280 1.00 86.44 87 MET A N 1
ATOM 658 C CA . MET A 1 87 ? -1.755 4.539 -6.921 1.00 86.44 87 MET A CA 1
ATOM 659 C C . MET A 1 87 ? -3.248 4.314 -6.675 1.00 86.44 87 MET A C 1
ATOM 661 O O . MET A 1 87 ? -3.923 5.224 -6.203 1.00 86.44 87 MET A O 1
ATOM 665 N N . PHE A 1 88 ? -3.744 3.095 -6.901 1.00 87.50 88 PHE A N 1
ATOM 666 C CA . PHE A 1 88 ? -5.133 2.722 -6.636 1.00 87.50 88 PHE A CA 1
ATOM 667 C C . PHE A 1 88 ? -5.544 3.003 -5.183 1.00 87.50 88 PHE A C 1
ATOM 669 O O . PHE A 1 88 ? -6.577 3.630 -4.954 1.00 87.50 88 PHE A O 1
ATOM 676 N N . ALA A 1 89 ? -4.715 2.615 -4.211 1.00 84.62 89 ALA A N 1
ATOM 677 C CA . ALA A 1 89 ? -4.973 2.832 -2.788 1.00 84.62 89 ALA A CA 1
ATOM 678 C C . ALA A 1 89 ? -4.954 4.316 -2.381 1.00 84.62 89 ALA A C 1
ATOM 680 O O . ALA A 1 89 ? -5.597 4.698 -1.405 1.00 84.62 89 ALA A O 1
ATOM 681 N N . LYS A 1 90 ? -4.210 5.163 -3.105 1.00 83.88 90 LYS A N 1
ATOM 682 C CA . LYS A 1 90 ? -4.157 6.613 -2.867 1.00 83.88 90 LYS A CA 1
ATOM 683 C C . LYS A 1 90 ? -5.301 7.372 -3.530 1.00 83.88 90 LYS A C 1
ATOM 685 O O . LYS A 1 90 ? -5.706 8.403 -3.002 1.00 83.88 90 LYS A O 1
ATOM 690 N N . THR A 1 91 ? -5.790 6.901 -4.675 1.00 84.75 91 THR A N 1
ATOM 691 C CA . THR A 1 91 ? -6.783 7.619 -5.490 1.00 84.75 91 THR A CA 1
ATOM 692 C C . THR A 1 91 ? -8.198 7.064 -5.381 1.00 84.75 91 THR A C 1
ATOM 694 O O . THR A 1 91 ? -9.108 7.625 -5.994 1.00 84.75 91 THR A O 1
ATOM 697 N N . THR A 1 92 ? -8.401 5.974 -4.641 1.00 84.88 92 THR A N 1
ATOM 698 C CA . THR A 1 92 ? -9.711 5.340 -4.456 1.00 84.88 92 THR A CA 1
ATOM 699 C C . THR A 1 92 ? -10.033 5.281 -2.979 1.00 84.88 92 THR A C 1
ATOM 701 O O . THR A 1 92 ? -9.308 4.664 -2.195 1.00 84.88 92 THR A O 1
ATOM 704 N N . GLU A 1 93 ? -11.130 5.922 -2.586 1.00 83.25 93 GLU A N 1
ATOM 705 C CA . GLU A 1 93 ? -11.575 5.811 -1.207 1.00 83.25 93 GLU A CA 1
ATOM 706 C C . GLU A 1 93 ? -12.180 4.424 -0.940 1.00 83.25 93 GLU A C 1
ATOM 708 O O . GLU A 1 93 ? -12.817 3.834 -1.817 1.00 83.25 93 GLU A O 1
ATOM 713 N N . PRO A 1 94 ? -12.066 3.898 0.291 1.00 78.25 94 PRO A N 1
ATOM 714 C CA . PRO A 1 94 ? -12.611 2.583 0.615 1.00 78.25 94 PRO A CA 1
ATOM 715 C C . PRO A 1 94 ? -14.126 2.451 0.365 1.00 78.25 94 PRO A C 1
ATOM 717 O O . PRO A 1 94 ? -14.604 1.370 0.025 1.00 78.25 94 PRO A O 1
ATOM 720 N N . HIS A 1 95 ? -14.878 3.553 0.496 1.00 77.94 95 HIS A N 1
ATOM 721 C CA . HIS A 1 95 ? -16.318 3.587 0.223 1.00 77.94 95 HIS A CA 1
ATOM 722 C C . HIS A 1 95 ? -16.629 3.483 -1.281 1.00 77.94 95 HIS A C 1
ATOM 724 O O . HIS A 1 95 ? -17.597 2.833 -1.669 1.00 77.94 95 HIS A O 1
ATOM 730 N N . GLU A 1 96 ? -15.785 4.075 -2.129 1.00 83.56 96 GLU A N 1
ATOM 731 C CA . GLU A 1 96 ? -15.896 3.982 -3.582 1.00 83.56 96 GLU A CA 1
ATOM 732 C C . GLU A 1 96 ? -15.607 2.548 -4.050 1.00 83.56 96 GLU A C 1
ATOM 734 O O . GLU A 1 96 ? -16.320 2.000 -4.888 1.00 83.56 96 GLU A O 1
ATOM 739 N N . MET A 1 97 ? -14.597 1.898 -3.461 1.00 81.19 97 MET A N 1
ATOM 740 C CA . MET A 1 97 ? -14.268 0.503 -3.769 1.00 81.19 97 MET A CA 1
ATOM 741 C C . MET A 1 97 ? -15.432 -0.444 -3.458 1.00 81.19 97 MET A C 1
ATOM 743 O O . MET A 1 97 ? -15.733 -1.334 -4.249 1.00 81.19 97 MET A O 1
ATOM 747 N N . MET A 1 98 ? -16.121 -0.223 -2.339 1.00 80.00 98 MET A N 1
ATOM 748 C CA . MET A 1 98 ? -17.299 -0.997 -1.951 1.00 80.00 98 MET A CA 1
ATOM 749 C C . MET A 1 98 ? -18.451 -0.855 -2.954 1.00 80.00 98 MET A C 1
ATOM 751 O O . MET A 1 98 ? -19.077 -1.850 -3.317 1.00 80.00 98 MET A O 1
ATOM 755 N N . GLU A 1 99 ? -18.708 0.363 -3.431 1.00 81.94 99 GLU A N 1
ATOM 756 C CA . GLU A 1 99 ? -19.702 0.606 -4.480 1.00 81.94 99 GLU A CA 1
ATOM 757 C C . GLU A 1 99 ? -19.314 -0.104 -5.787 1.00 81.94 99 GLU A C 1
ATOM 759 O O . GLU A 1 99 ? -20.161 -0.723 -6.431 1.00 81.94 99 GLU A O 1
ATOM 764 N N . GLY A 1 100 ? -18.024 -0.103 -6.137 1.00 82.88 100 GLY A N 1
ATOM 765 C CA . GLY A 1 100 ? -17.497 -0.876 -7.263 1.00 82.88 100 GLY A CA 1
ATOM 766 C C . GLY A 1 100 ? -17.710 -2.385 -7.103 1.00 82.88 100 GLY A C 1
ATOM 767 O O . GLY A 1 100 ? -18.174 -3.043 -8.029 1.00 82.88 100 GLY A O 1
ATOM 768 N N . MET A 1 101 ? -17.450 -2.940 -5.916 1.00 82.25 101 MET A N 1
ATOM 769 C CA . MET A 1 101 ? -17.696 -4.358 -5.620 1.00 82.25 101 MET A CA 1
ATOM 770 C C . MET A 1 101 ? -19.178 -4.723 -5.749 1.00 82.25 101 MET A C 1
ATOM 772 O O . MET A 1 101 ? -19.508 -5.759 -6.323 1.00 82.25 101 MET A O 1
ATOM 776 N N . ARG A 1 102 ? -20.079 -3.853 -5.279 1.00 81.81 102 ARG A N 1
ATOM 777 C CA . ARG A 1 102 ? -21.526 -4.056 -5.414 1.00 81.81 102 ARG A CA 1
ATOM 778 C C . ARG A 1 102 ? -21.955 -4.093 -6.882 1.00 81.81 102 ARG A C 1
ATOM 780 O O . ARG A 1 102 ? -22.716 -4.971 -7.275 1.00 81.81 102 ARG A O 1
ATOM 787 N N . ARG A 1 103 ? -21.416 -3.194 -7.714 1.00 84.06 103 ARG A N 1
ATOM 788 C CA . ARG A 1 103 ? -21.655 -3.189 -9.172 1.00 84.06 103 ARG A CA 1
ATOM 789 C C . ARG A 1 103 ? -21.081 -4.410 -9.881 1.00 84.06 103 ARG A C 1
ATOM 791 O O . ARG A 1 103 ? -21.641 -4.841 -10.881 1.00 84.06 103 ARG A O 1
ATOM 798 N N . ALA A 1 104 ? -19.995 -4.976 -9.361 1.00 83.31 104 ALA A N 1
ATOM 799 C CA . ALA A 1 104 ? -19.391 -6.202 -9.875 1.00 83.31 104 ALA A CA 1
ATOM 800 C C . ALA A 1 104 ? -20.191 -7.476 -9.530 1.00 83.31 104 ALA A C 1
ATOM 802 O O . ALA A 1 104 ? -19.782 -8.566 -9.923 1.00 83.31 104 ALA A O 1
ATOM 803 N N . GLY A 1 105 ? -21.306 -7.361 -8.796 1.00 85.00 105 GLY A N 1
ATOM 804 C CA . GLY A 1 105 ? -22.139 -8.498 -8.404 1.00 85.00 105 GLY A CA 1
ATOM 805 C C . GLY A 1 105 ? -21.653 -9.229 -7.150 1.00 85.00 105 GLY A C 1
ATOM 806 O O . GLY A 1 105 ? -22.054 -10.368 -6.921 1.00 85.00 105 GLY A O 1
ATOM 807 N N . VAL A 1 106 ? -20.795 -8.607 -6.330 1.00 84.50 106 VAL A N 1
ATOM 808 C CA . VAL A 1 106 ? -20.420 -9.178 -5.027 1.00 84.50 106 VAL A CA 1
ATOM 809 C C . VAL A 1 106 ? -21.673 -9.280 -4.142 1.00 84.50 106 VAL A C 1
ATOM 811 O O . VAL A 1 106 ? -22.408 -8.293 -4.041 1.00 84.50 106 VAL A O 1
ATOM 814 N N . PRO A 1 107 ? -21.928 -10.433 -3.487 1.00 86.12 107 PRO A N 1
ATOM 815 C CA . PRO A 1 107 ? -23.114 -10.604 -2.657 1.00 86.12 107 PRO A CA 1
ATOM 816 C C . PRO A 1 107 ? -23.191 -9.567 -1.536 1.00 86.12 107 PRO A C 1
ATOM 818 O O . PRO A 1 107 ? -22.174 -9.191 -0.943 1.00 86.12 107 PRO A O 1
ATOM 821 N N . HIS A 1 108 ? -24.419 -9.154 -1.221 1.00 81.75 108 HIS A N 1
ATOM 822 C CA . HIS A 1 108 ? -24.701 -8.094 -0.257 1.00 81.75 108 HIS A CA 1
ATOM 823 C C . HIS A 1 108 ? -24.009 -8.318 1.096 1.00 81.75 108 HIS A C 1
ATOM 825 O O . HIS A 1 108 ? -23.423 -7.381 1.633 1.00 81.75 108 HIS A O 1
ATOM 831 N N . ASP A 1 109 ? -23.986 -9.550 1.605 1.00 83.06 109 ASP A N 1
ATOM 832 C CA . ASP A 1 109 ? -23.376 -9.878 2.900 1.00 83.06 109 ASP A CA 1
ATOM 833 C C . ASP A 1 109 ? -21.886 -9.519 2.959 1.00 83.06 109 ASP A C 1
ATOM 835 O O . ASP A 1 109 ? -21.409 -8.955 3.947 1.00 83.06 109 ASP A O 1
ATOM 839 N N . PHE A 1 110 ? -21.144 -9.762 1.876 1.00 81.75 110 PHE A N 1
ATOM 840 C CA . PHE A 1 110 ? -19.731 -9.395 1.798 1.00 81.75 110 PHE A CA 1
ATOM 841 C C . PHE A 1 110 ? -19.555 -7.881 1.725 1.00 81.75 110 PHE A C 1
ATOM 843 O O . PHE A 1 110 ? -18.720 -7.322 2.440 1.00 81.75 110 PHE A O 1
ATOM 850 N N . SER A 1 111 ? -20.362 -7.200 0.908 1.00 78.50 111 SER A N 1
ATOM 851 C CA . SER A 1 111 ? -20.362 -5.736 0.840 1.00 78.50 111 SER A CA 1
ATOM 852 C C . SER A 1 111 ? -20.730 -5.107 2.185 1.00 78.50 111 SER A C 1
ATOM 854 O O . SER A 1 111 ? -20.142 -4.097 2.560 1.00 78.50 111 SER A O 1
ATOM 856 N N . PHE A 1 112 ? -21.636 -5.719 2.947 1.00 80.88 112 PHE A N 1
ATOM 857 C CA . PHE A 1 112 ? -22.049 -5.274 4.273 1.00 80.88 112 PHE A CA 1
ATOM 858 C C . PHE A 1 112 ? -20.941 -5.445 5.324 1.00 80.88 112 PHE A C 1
ATOM 860 O O . PHE A 1 112 ? -20.637 -4.515 6.076 1.00 80.88 112 PHE A O 1
ATOM 867 N N . VAL A 1 113 ? -20.268 -6.597 5.359 1.00 84.81 113 VAL A N 1
ATOM 868 C CA . VAL A 1 113 ? -19.102 -6.800 6.238 1.00 84.81 113 VAL A CA 1
ATOM 869 C C . VAL A 1 113 ? -17.981 -5.817 5.884 1.00 84.81 113 VAL A C 1
ATOM 871 O O . VAL A 1 113 ? -17.339 -5.233 6.762 1.00 84.81 113 VAL A O 1
ATOM 874 N N . PHE A 1 114 ? -17.762 -5.566 4.595 1.00 81.44 114 PHE A N 1
ATOM 875 C CA . PHE A 1 114 ? -16.760 -4.606 4.145 1.00 81.44 114 PHE A CA 1
ATOM 876 C C . PHE A 1 114 ? -17.134 -3.159 4.524 1.00 81.44 114 PHE A C 1
ATOM 878 O O . PHE A 1 114 ? -16.301 -2.418 5.054 1.00 81.44 114 PHE A O 1
ATOM 885 N N . SER A 1 115 ? -18.406 -2.781 4.351 1.00 79.69 115 SER A N 1
ATOM 886 C CA . SER A 1 115 ? -18.939 -1.454 4.696 1.00 79.69 115 SER A CA 1
ATOM 887 C C . SER A 1 115 ? -18.812 -1.132 6.180 1.00 79.69 115 SER A C 1
ATOM 889 O O . SER A 1 115 ? -18.519 0.003 6.555 1.00 79.69 115 SER A O 1
ATOM 891 N N . THR A 1 116 ? -18.997 -2.140 7.030 1.00 82.62 116 THR A N 1
ATOM 892 C CA . THR A 1 116 ? -18.959 -1.994 8.485 1.00 82.62 116 THR A CA 1
ATOM 893 C C . THR A 1 116 ? -17.539 -2.083 9.038 1.00 82.62 116 THR A C 1
ATOM 895 O O . THR A 1 116 ? -17.188 -1.328 9.948 1.00 82.62 116 THR A O 1
ATOM 898 N N . SER A 1 117 ? -16.681 -2.933 8.469 1.00 85.88 117 SER A N 1
ATOM 899 C CA . SER A 1 117 ? -15.298 -3.126 8.934 1.00 85.88 117 SER A CA 1
ATOM 900 C C . SER A 1 117 ? -14.401 -1.897 8.731 1.00 85.88 117 SER A C 1
ATOM 902 O O . SER A 1 117 ? -13.603 -1.558 9.611 1.00 85.88 117 SER A O 1
ATOM 904 N N . LEU A 1 118 ? -14.551 -1.176 7.616 1.00 82.19 118 LEU A N 1
ATOM 905 C CA . LEU A 1 118 ? -13.717 -0.017 7.290 1.00 82.19 118 LEU A CA 1
ATOM 906 C C . LEU A 1 118 ? -13.847 1.134 8.309 1.00 82.19 118 LEU A C 1
ATOM 908 O O . LEU A 1 118 ? -12.819 1.555 8.853 1.00 82.19 118 LEU A O 1
ATOM 912 N N . PRO A 1 119 ? -15.050 1.638 8.656 1.00 83.50 119 PRO A N 1
ATOM 913 C CA . PRO A 1 119 ? -15.217 2.583 9.760 1.00 83.50 119 PRO A CA 1
ATOM 914 C C . PRO A 1 119 ? -14.770 2.005 11.105 1.00 83.50 119 PRO A C 1
ATOM 916 O O . PRO A 1 119 ? -14.174 2.718 11.918 1.00 83.50 119 PRO A O 1
ATOM 919 N N . PHE A 1 120 ? -15.015 0.712 11.334 1.00 86.75 120 PHE A N 1
ATOM 920 C CA . PHE A 1 120 ? -14.651 0.045 12.578 1.00 86.75 120 PHE A CA 1
ATOM 921 C C . PHE A 1 120 ? -13.134 0.041 12.814 1.00 86.75 120 PHE A C 1
ATOM 923 O O . PHE A 1 120 ? -12.696 0.253 13.945 1.00 86.75 120 PHE A O 1
ATOM 930 N N . SER A 1 121 ? -12.316 -0.058 11.760 1.00 87.25 121 SER A N 1
ATOM 931 C CA . SER A 1 121 ? -10.850 0.049 11.852 1.00 87.25 121 SER A CA 1
ATOM 932 C C . SER A 1 121 ? -10.381 1.347 12.532 1.00 87.25 121 SER A C 1
ATOM 934 O O . SER A 1 121 ? -9.483 1.324 13.376 1.00 87.25 121 SER A O 1
ATOM 936 N N . LYS A 1 122 ? -11.040 2.484 12.254 1.00 87.06 122 LYS A N 1
ATOM 937 C CA . LYS A 1 122 ? -10.729 3.780 12.884 1.00 87.06 122 LYS A CA 1
ATOM 938 C C . LYS A 1 122 ? -11.055 3.762 14.377 1.00 87.06 122 LYS A C 1
ATOM 940 O O . LYS A 1 122 ? -10.328 4.351 15.177 1.00 87.06 122 LYS A O 1
ATOM 945 N N . VAL A 1 123 ? -12.137 3.081 14.755 1.00 87.94 123 VAL A N 1
ATOM 946 C CA . VAL A 1 123 ? -12.552 2.914 16.153 1.00 87.94 123 VAL A CA 1
ATOM 947 C C . VAL A 1 123 ? -11.567 2.022 16.909 1.00 87.94 123 VAL A C 1
ATOM 949 O O . VAL A 1 123 ? -11.156 2.373 18.016 1.00 87.94 123 VAL A O 1
ATOM 952 N N . VAL A 1 124 ? -11.139 0.917 16.293 1.00 90.56 124 VAL A N 1
ATOM 953 C CA . VAL A 1 124 ? -10.114 0.022 16.846 1.00 90.56 124 VAL A CA 1
ATOM 954 C C . VAL A 1 124 ? -8.792 0.763 17.018 1.00 90.56 124 VAL A C 1
ATOM 956 O O . VAL A 1 124 ? -8.209 0.690 18.095 1.00 90.56 124 VAL A O 1
ATOM 959 N N . ARG A 1 125 ? -8.362 1.557 16.028 1.00 91.69 125 ARG A N 1
ATOM 960 C CA . ARG A 1 125 ? -7.131 2.360 16.111 1.00 91.69 125 ARG A CA 1
ATOM 961 C C . ARG A 1 125 ? -7.146 3.325 17.297 1.00 91.69 125 ARG A C 1
ATOM 963 O O . ARG A 1 125 ? -6.197 3.337 18.071 1.00 91.69 125 ARG A O 1
ATOM 970 N N . LYS A 1 126 ? -8.236 4.081 17.484 1.00 92.19 126 LYS A N 1
ATOM 971 C CA . LYS A 1 126 ? -8.386 4.993 18.635 1.00 92.19 126 LYS A CA 1
ATOM 972 C C . LYS A 1 126 ? -8.304 4.249 19.969 1.00 92.19 126 LYS A C 1
ATOM 974 O O . LYS A 1 126 ? -7.705 4.743 20.919 1.00 92.19 126 LYS A O 1
ATOM 979 N N . LYS A 1 127 ? -8.900 3.054 20.055 1.00 91.44 127 LYS A N 1
ATOM 980 C CA . LYS A 1 127 ? -8.836 2.244 21.276 1.00 91.44 127 LYS A CA 1
ATOM 981 C C . LYS A 1 127 ? -7.435 1.684 21.511 1.00 91.44 127 LYS A C 1
ATOM 983 O O . LYS A 1 127 ? -6.969 1.724 22.644 1.00 91.44 127 LYS A O 1
ATOM 988 N N . ALA A 1 128 ? -6.778 1.196 20.463 1.00 92.12 128 ALA A N 1
ATOM 989 C CA . ALA A 1 128 ? -5.413 0.694 20.524 1.00 92.12 128 ALA A CA 1
ATOM 990 C C . ALA A 1 128 ? -4.443 1.778 21.013 1.00 92.12 128 ALA A C 1
ATOM 992 O O . ALA A 1 128 ? -3.642 1.523 21.903 1.00 92.12 128 ALA A O 1
ATOM 993 N N . GLU A 1 129 ? -4.572 3.004 20.508 1.00 92.94 129 GLU A N 1
ATOM 994 C CA . GLU A 1 129 ? -3.775 4.153 20.946 1.00 92.94 129 GLU A CA 1
ATOM 995 C C . GLU A 1 129 ? -4.018 4.499 22.423 1.00 92.94 129 GLU A C 1
ATOM 997 O O . GLU A 1 129 ? -3.069 4.625 23.193 1.00 92.94 129 GLU A O 1
ATOM 1002 N N . ALA A 1 130 ? -5.281 4.537 22.862 1.00 92.19 130 ALA A N 1
ATOM 1003 C CA . ALA A 1 130 ? -5.612 4.772 24.268 1.00 92.19 130 ALA A CA 1
ATOM 1004 C C . ALA A 1 130 ? -5.054 3.681 25.203 1.00 92.19 130 ALA A C 1
ATOM 1006 O O . ALA A 1 130 ? -4.560 3.981 26.289 1.00 92.19 130 ALA A O 1
ATOM 1007 N N . VAL A 1 131 ? -5.118 2.409 24.789 1.00 91.31 131 VAL A N 1
ATOM 1008 C CA . VAL A 1 131 ? -4.546 1.292 25.556 1.00 91.31 131 VAL A CA 1
ATOM 1009 C C . VAL A 1 131 ? -3.023 1.385 25.580 1.00 91.31 131 VAL A C 1
ATOM 1011 O O . VAL A 1 131 ? -2.434 1.210 26.642 1.00 91.31 131 VAL A O 1
ATOM 1014 N N . ARG A 1 132 ? -2.385 1.716 24.452 1.00 91.50 132 ARG A N 1
ATOM 1015 C CA . ARG A 1 132 ? -0.934 1.912 24.367 1.00 91.50 132 ARG A CA 1
ATOM 1016 C C . ARG A 1 132 ? -0.448 2.971 25.356 1.00 91.50 132 ARG A C 1
ATOM 1018 O O . ARG A 1 132 ? 0.440 2.676 26.145 1.00 91.50 132 ARG A O 1
ATOM 1025 N N . ILE A 1 133 ? -1.073 4.149 25.372 1.00 92.38 133 ILE A N 1
ATOM 1026 C CA . ILE A 1 133 ? -0.716 5.247 26.289 1.00 92.38 133 ILE A CA 1
ATOM 1027 C C . ILE A 1 133 ? -0.868 4.812 27.758 1.00 92.38 133 ILE A C 1
ATOM 1029 O O . ILE A 1 133 ? -0.017 5.105 28.601 1.00 92.38 133 ILE A O 1
ATOM 1033 N N . ALA A 1 134 ? -1.933 4.070 28.073 1.00 90.75 134 ALA A N 1
ATOM 1034 C CA . ALA A 1 134 ? -2.163 3.556 29.420 1.00 90.75 134 ALA A CA 1
ATOM 1035 C C . ALA A 1 134 ? -1.119 2.507 29.844 1.00 90.75 134 ALA A C 1
ATOM 1037 O O . ALA A 1 134 ? -0.716 2.490 31.006 1.00 90.75 134 ALA A O 1
ATOM 1038 N N . GLN A 1 135 ? -0.675 1.645 28.925 1.00 89.19 135 GLN A N 1
ATOM 1039 C CA . GLN A 1 135 ? 0.370 0.651 29.193 1.00 89.19 135 GLN A CA 1
ATOM 1040 C C . GLN A 1 135 ? 1.755 1.292 29.332 1.00 89.19 135 GLN A C 1
ATOM 1042 O O . GLN A 1 135 ? 2.484 0.970 30.270 1.00 89.19 135 GLN A O 1
ATOM 1047 N N . GLU A 1 136 ? 2.085 2.264 28.475 1.00 90.00 136 GLU A N 1
ATOM 1048 C CA . GLU A 1 136 ? 3.330 3.040 28.562 1.00 90.00 136 GLU A CA 1
ATOM 1049 C C . GLU A 1 136 ? 3.440 3.762 29.917 1.00 90.00 136 GLU A C 1
ATOM 1051 O O . GLU A 1 136 ? 4.497 3.738 30.543 1.00 90.00 136 GLU A O 1
ATOM 1056 N N . SER A 1 137 ? 2.324 4.286 30.439 1.00 90.31 137 SER A N 1
ATOM 1057 C CA . SER A 1 137 ? 2.252 4.924 31.765 1.00 90.31 137 SER A CA 1
ATOM 1058 C C . SER A 1 137 ? 2.436 3.944 32.936 1.00 90.31 137 SER A C 1
ATOM 1060 O O . SER A 1 137 ? 2.763 4.353 34.046 1.00 90.31 137 SER A O 1
ATOM 1062 N N . ARG A 1 138 ? 2.212 2.645 32.705 1.00 87.50 138 ARG A N 1
ATOM 1063 C CA . ARG A 1 138 ? 2.371 1.563 33.691 1.00 87.50 138 ARG A CA 1
ATOM 1064 C C . ARG A 1 138 ? 3.721 0.849 33.572 1.00 87.50 138 ARG A C 1
ATOM 1066 O O . ARG A 1 138 ? 3.957 -0.111 34.296 1.00 87.50 138 ARG A O 1
ATOM 1073 N N . GLY A 1 139 ? 4.586 1.279 32.647 1.00 85.44 139 GLY A N 1
ATOM 1074 C CA . GLY A 1 139 ? 5.892 0.661 32.390 1.00 85.44 139 GLY A CA 1
ATOM 1075 C C . GLY A 1 139 ? 5.826 -0.727 31.737 1.00 85.44 139 GLY A C 1
ATOM 1076 O O . GLY A 1 139 ? 6.854 -1.387 31.597 1.00 85.44 139 GLY A O 1
ATOM 1077 N N . GLY A 1 140 ? 4.639 -1.186 31.329 1.00 76.44 140 GLY A N 1
ATOM 1078 C CA . GLY A 1 140 ? 4.418 -2.523 30.787 1.00 76.44 140 GLY A CA 1
ATOM 1079 C C . GLY A 1 140 ? 4.417 -2.532 29.261 1.00 76.44 140 GLY A C 1
ATOM 1080 O O . GLY A 1 140 ? 3.617 -1.849 28.630 1.00 76.44 140 GLY A O 1
ATOM 1081 N N . ARG A 1 141 ? 5.277 -3.357 28.654 1.00 75.31 141 ARG A N 1
ATOM 1082 C CA . ARG A 1 141 ? 5.239 -3.692 27.214 1.00 75.31 141 ARG A CA 1
ATOM 1083 C C . ARG A 1 141 ? 4.614 -5.065 26.958 1.00 75.31 141 ARG A C 1
ATOM 1085 O O . ARG A 1 141 ? 4.946 -5.726 25.979 1.00 75.31 141 ARG A O 1
ATOM 1092 N N . ASP A 1 142 ? 3.743 -5.513 27.859 1.00 86.69 142 ASP A N 1
ATOM 1093 C CA . ASP A 1 142 ? 3.098 -6.812 27.725 1.00 86.69 142 ASP A CA 1
ATOM 1094 C C . ASP A 1 142 ? 2.047 -6.789 26.604 1.00 86.69 142 ASP A C 1
ATOM 1096 O O . ASP A 1 142 ? 1.085 -6.012 26.617 1.00 86.69 142 ASP A O 1
ATOM 1100 N N . ILE A 1 143 ? 2.243 -7.677 25.629 1.00 86.38 143 ILE A N 1
ATOM 1101 C CA . ILE A 1 143 ? 1.346 -7.880 24.492 1.00 86.38 143 ILE A CA 1
ATOM 1102 C C . ILE A 1 143 ? -0.050 -8.289 24.970 1.00 86.38 143 ILE A C 1
ATOM 1104 O O . ILE A 1 143 ? -1.038 -7.851 24.376 1.00 86.38 143 ILE A O 1
ATOM 1108 N N . TRP A 1 144 ? -0.170 -9.066 26.050 1.00 89.00 144 TRP A N 1
ATOM 1109 C CA . TRP A 1 144 ? -1.473 -9.487 26.573 1.00 89.00 144 TRP A CA 1
ATOM 1110 C C . TRP A 1 144 ? -2.233 -8.324 27.201 1.00 89.00 144 TRP A C 1
ATOM 1112 O O . TRP A 1 144 ? -3.411 -8.114 26.894 1.00 89.00 144 TRP A O 1
ATOM 1122 N N . ALA A 1 145 ? -1.540 -7.504 27.991 1.00 86.94 145 ALA A N 1
ATOM 1123 C CA . ALA A 1 145 ? -2.084 -6.287 28.582 1.00 86.94 145 ALA A CA 1
ATOM 1124 C C . ALA A 1 145 ? -2.527 -5.240 27.533 1.00 86.94 145 ALA A C 1
ATOM 1126 O O . ALA A 1 145 ? -3.380 -4.394 27.821 1.00 86.94 145 ALA A O 1
ATOM 1127 N N . PHE A 1 146 ? -1.995 -5.306 26.308 1.00 88.69 146 PHE A N 1
ATOM 1128 C CA . PHE A 1 146 ? -2.443 -4.509 25.162 1.00 88.69 146 PHE A CA 1
ATOM 1129 C C . PHE A 1 146 ? -3.608 -5.155 24.394 1.00 88.69 146 PHE A C 1
ATOM 1131 O O . PHE A 1 146 ? -4.592 -4.493 24.061 1.00 88.69 146 PHE A O 1
ATOM 1138 N N . THR A 1 147 ? -3.517 -6.455 24.123 1.00 89.38 147 THR A N 1
ATOM 1139 C CA . THR A 1 147 ? -4.403 -7.159 23.186 1.00 89.38 147 THR A CA 1
ATOM 1140 C C . THR A 1 147 ? -5.770 -7.465 23.796 1.00 89.38 147 THR A C 1
ATOM 1142 O O . THR A 1 147 ? -6.799 -7.209 23.164 1.00 89.38 147 THR A O 1
ATOM 1145 N N . VAL A 1 148 ? -5.815 -7.941 25.046 1.00 92.12 148 VAL A N 1
ATOM 1146 C CA . VAL A 1 148 ? -7.073 -8.328 25.715 1.00 92.12 148 VAL A CA 1
ATOM 1147 C C . VAL A 1 148 ? -8.082 -7.167 25.786 1.00 92.12 148 VAL A C 1
ATOM 1149 O O . VAL A 1 148 ? -9.234 -7.361 25.381 1.00 92.12 148 VAL A O 1
ATOM 1152 N N . PRO A 1 149 ? -7.704 -5.939 26.202 1.00 90.25 149 PRO A N 1
ATOM 1153 C CA . PRO A 1 149 ? -8.637 -4.810 26.239 1.00 90.25 149 PRO A CA 1
ATOM 1154 C C . PRO A 1 149 ? -9.183 -4.411 24.863 1.00 90.25 149 PRO A C 1
ATOM 1156 O O . PRO A 1 149 ? -10.319 -3.938 24.759 1.00 90.25 149 PRO A O 1
ATOM 1159 N N . ILE A 1 150 ? -8.385 -4.580 23.805 1.00 91.38 150 ILE A N 1
ATOM 1160 C CA . ILE A 1 150 ? -8.794 -4.267 22.433 1.00 91.38 150 ILE A CA 1
ATOM 1161 C C . ILE A 1 150 ? -9.830 -5.284 21.965 1.00 91.38 150 ILE A C 1
ATOM 1163 O O . ILE A 1 150 ? -10.912 -4.879 21.542 1.00 91.38 150 ILE A O 1
ATOM 1167 N N . PHE A 1 151 ? -9.553 -6.583 22.111 1.00 91.75 151 PHE A N 1
ATOM 1168 C CA . PHE A 1 151 ? -10.507 -7.642 21.769 1.00 91.75 151 PHE A CA 1
ATOM 1169 C C . PHE A 1 151 ? -11.824 -7.476 22.520 1.00 91.75 151 PHE A C 1
ATOM 1171 O O . PHE A 1 151 ? -12.892 -7.484 21.910 1.00 91.75 151 PHE A O 1
ATOM 1178 N N . HIS A 1 152 ? -11.756 -7.240 23.830 1.00 91.81 152 HIS A N 1
ATOM 1179 C CA . HIS A 1 152 ? -12.948 -7.007 24.633 1.00 91.81 152 HIS A CA 1
ATOM 1180 C C . HIS A 1 152 ? -13.764 -5.812 24.112 1.00 91.81 152 HIS A C 1
ATOM 1182 O O . HIS A 1 152 ? -14.977 -5.911 23.924 1.00 91.81 152 HIS A O 1
ATOM 1188 N N . SER A 1 153 ? -13.096 -4.698 23.791 1.00 89.69 153 SER A N 1
ATOM 1189 C CA . SER A 1 153 ? -13.756 -3.523 23.215 1.00 89.69 153 SER A CA 1
ATOM 1190 C C . SER A 1 153 ? -14.355 -3.789 21.833 1.00 89.69 153 SER A C 1
ATOM 1192 O O . SER A 1 153 ? -15.373 -3.178 21.501 1.00 89.69 153 SER A O 1
ATOM 1194 N N . ILE A 1 154 ? -13.730 -4.641 21.019 1.00 90.50 154 ILE A N 1
ATOM 1195 C CA . ILE A 1 154 ? -14.238 -5.026 19.699 1.00 90.50 154 ILE A CA 1
ATOM 1196 C C . ILE A 1 154 ? -15.543 -5.804 19.859 1.00 90.50 154 ILE A C 1
ATOM 1198 O O . ILE A 1 154 ? -16.547 -5.421 19.262 1.00 90.50 154 ILE A O 1
ATOM 1202 N N . PHE A 1 155 ? -15.565 -6.821 20.725 1.00 90.88 155 PHE A N 1
ATOM 1203 C CA . PHE A 1 155 ? -16.764 -7.623 20.978 1.00 90.88 155 PHE A CA 1
ATOM 1204 C C . PHE A 1 155 ? -17.922 -6.793 21.530 1.00 90.88 155 PHE A C 1
ATOM 1206 O O . PHE A 1 155 ? -19.051 -6.936 21.062 1.00 90.88 155 PHE A O 1
ATOM 1213 N N . GLN A 1 156 ? -17.660 -5.892 22.482 1.00 91.25 156 GLN A N 1
ATOM 1214 C CA . GLN A 1 156 ? -18.703 -5.011 23.013 1.00 91.25 156 GLN A CA 1
ATOM 1215 C C . GLN A 1 156 ? -19.311 -4.120 21.923 1.00 91.25 156 GLN A C 1
ATOM 1217 O O . GLN A 1 156 ? -20.531 -3.991 21.831 1.00 91.25 156 GLN A O 1
ATOM 1222 N N . LYS A 1 157 ? -18.471 -3.530 21.065 1.00 88.38 157 LYS A N 1
ATOM 1223 C CA . LYS A 1 157 ? -18.947 -2.665 19.980 1.00 88.38 157 LYS A CA 1
ATOM 1224 C C . LYS A 1 157 ? -19.675 -3.446 18.891 1.00 88.38 157 LYS A C 1
ATOM 1226 O O . LYS A 1 157 ? -20.672 -2.949 18.385 1.00 88.38 157 LYS A O 1
ATOM 1231 N N . ALA A 1 158 ? -19.217 -4.653 18.563 1.00 88.19 158 ALA A N 1
ATOM 1232 C CA . ALA A 1 158 ? -19.893 -5.528 17.610 1.00 88.19 158 ALA A CA 1
ATOM 1233 C C . ALA A 1 158 ? -21.294 -5.919 18.105 1.00 88.19 158 ALA A C 1
ATOM 1235 O O . ALA A 1 158 ? -22.256 -5.808 17.353 1.00 88.19 158 ALA A O 1
ATOM 1236 N N . ARG A 1 159 ? -21.432 -6.278 19.391 1.00 88.19 159 ARG A N 1
ATOM 1237 C CA . ARG A 1 159 ? -22.743 -6.550 20.009 1.00 88.19 159 ARG A CA 1
ATOM 1238 C C . ARG A 1 159 ? -23.656 -5.328 19.974 1.00 88.19 159 ARG A C 1
ATOM 1240 O O . ARG A 1 159 ? -24.806 -5.444 19.571 1.00 88.19 159 ARG A O 1
ATOM 1247 N N . GLY A 1 160 ? -23.140 -4.156 20.349 1.00 88.31 160 GLY A N 1
ATOM 1248 C CA . GLY A 1 160 ? -23.911 -2.911 20.295 1.00 88.31 160 GLY A CA 1
ATOM 1249 C C . GLY A 1 160 ? -24.368 -2.559 18.876 1.00 88.31 160 GLY A C 1
ATOM 1250 O O . GLY A 1 160 ? -25.504 -2.134 18.684 1.00 88.31 160 GLY A O 1
ATOM 1251 N N . LEU A 1 161 ? -23.509 -2.786 17.877 1.00 87.06 161 LEU A N 1
ATOM 1252 C CA . LEU A 1 161 ? -23.848 -2.586 16.471 1.00 87.06 161 LEU A CA 1
ATOM 1253 C C . LEU A 1 161 ? -24.937 -3.565 16.015 1.00 87.06 161 LEU A C 1
ATOM 1255 O O . LEU A 1 161 ? -25.902 -3.129 15.400 1.00 87.06 161 LEU A O 1
ATOM 1259 N N . ALA A 1 162 ? -24.823 -4.850 16.360 1.00 87.44 162 ALA A N 1
ATOM 1260 C CA . ALA A 1 162 ? -25.816 -5.866 16.015 1.00 87.44 162 ALA A CA 1
ATOM 1261 C C . ALA A 1 162 ? -27.206 -5.521 16.575 1.00 87.44 162 ALA A C 1
ATOM 1263 O O . ALA A 1 162 ? -28.166 -5.448 15.814 1.00 87.44 162 ALA A O 1
ATOM 1264 N N . ILE A 1 163 ? -27.287 -5.187 17.868 1.00 88.88 163 ILE A N 1
ATOM 1265 C CA . ILE A 1 163 ? -28.539 -4.775 18.528 1.00 88.88 163 ILE A CA 1
ATOM 1266 C C . ILE A 1 163 ? -29.122 -3.521 17.859 1.00 88.88 163 ILE A C 1
ATOM 1268 O O . ILE A 1 163 ? -30.328 -3.422 17.646 1.00 88.88 163 ILE A O 1
ATOM 1272 N N . SER A 1 164 ? -28.270 -2.556 17.496 1.00 89.19 164 SER A N 1
ATOM 1273 C CA . SER A 1 164 ? -28.704 -1.337 16.807 1.00 89.19 164 SER A CA 1
ATOM 1274 C C . SER A 1 164 ? -29.189 -1.581 15.377 1.00 89.19 164 SER A C 1
ATOM 1276 O O . SER A 1 164 ? -29.951 -0.765 14.863 1.00 89.19 164 SER A O 1
ATOM 1278 N N . ILE A 1 165 ? -28.706 -2.615 14.693 1.00 86.00 165 ILE A N 1
ATOM 1279 C CA . ILE A 1 165 ? -29.179 -2.972 13.351 1.00 86.00 165 ILE A CA 1
ATOM 1280 C C . ILE A 1 165 ? -30.508 -3.719 13.468 1.00 86.00 165 ILE A C 1
ATOM 1282 O O . ILE A 1 165 ? -31.439 -3.427 12.720 1.00 86.00 165 ILE A O 1
ATOM 1286 N N . GLU A 1 166 ? -30.620 -4.626 14.439 1.00 86.69 166 GLU A N 1
ATOM 1287 C CA . GLU A 1 166 ? -31.847 -5.368 14.733 1.00 86.69 166 GLU A CA 1
ATOM 1288 C C . GLU A 1 166 ? -33.007 -4.432 15.082 1.00 86.69 166 GLU A C 1
ATOM 1290 O O . GLU A 1 166 ? -34.089 -4.541 14.509 1.00 86.69 166 GLU A O 1
ATOM 1295 N N . SER A 1 167 ? -32.759 -3.428 15.930 1.00 88.50 167 SER A N 1
ATOM 1296 C CA . SER A 1 167 ? -33.768 -2.431 16.310 1.00 88.50 167 SER A CA 1
ATOM 1297 C C . SER A 1 167 ? -34.229 -1.541 15.151 1.00 88.50 167 SER A C 1
ATOM 1299 O O . SER A 1 167 ? -35.297 -0.936 15.226 1.00 88.50 167 SER A O 1
ATOM 1301 N N . ARG A 1 168 ? -33.448 -1.474 14.065 1.00 83.44 168 ARG A N 1
ATOM 1302 C CA . ARG A 1 168 ? -33.780 -0.760 12.821 1.00 83.44 168 ARG A CA 1
ATOM 1303 C C . ARG A 1 168 ? -34.362 -1.687 11.746 1.00 83.44 168 ARG A C 1
ATOM 1305 O O . ARG A 1 168 ? -34.605 -1.225 10.637 1.00 83.44 168 ARG A O 1
ATOM 1312 N N . GLY A 1 169 ? -34.580 -2.968 12.062 1.00 77.94 169 GLY A N 1
ATOM 1313 C CA . GLY A 1 169 ? -35.143 -3.975 11.156 1.00 77.94 169 GLY A CA 1
ATOM 1314 C C . GLY A 1 169 ? -34.143 -4.609 10.179 1.00 77.94 169 GLY A C 1
ATOM 1315 O O . GLY A 1 169 ? -34.562 -5.282 9.246 1.00 77.94 169 GLY A O 1
ATOM 1316 N N . GLY A 1 170 ? -32.833 -4.402 10.360 1.00 67.50 170 GLY A N 1
ATOM 1317 C CA . GLY A 1 170 ? -31.809 -4.702 9.348 1.00 67.50 170 GLY A CA 1
ATOM 1318 C C . GLY A 1 170 ? -31.160 -6.092 9.391 1.00 67.50 170 GLY A C 1
ATOM 1319 O O . GLY A 1 170 ? -30.310 -6.361 8.552 1.00 67.50 170 GLY A O 1
ATOM 1320 N N . LEU A 1 171 ? -31.508 -6.970 10.342 1.00 57.44 171 LEU A N 1
ATOM 1321 C CA . LEU A 1 171 ? -30.954 -8.341 10.411 1.00 57.44 171 LEU A CA 1
ATOM 1322 C C . LEU A 1 171 ? -31.862 -9.414 9.789 1.00 57.44 171 LEU A C 1
ATOM 1324 O O . LEU A 1 171 ? -31.534 -10.596 9.831 1.00 57.44 171 LEU A O 1
ATOM 1328 N N . GLY A 1 172 ? -32.986 -9.026 9.187 1.00 58.97 172 GLY A N 1
ATOM 1329 C CA . GLY A 1 172 ? -33.890 -9.981 8.560 1.00 58.97 172 GLY A CA 1
ATOM 1330 C C . GLY A 1 172 ? -34.954 -9.304 7.719 1.00 58.97 172 GLY A C 1
ATOM 1331 O O . GLY A 1 172 ? -35.999 -8.940 8.252 1.00 58.97 172 GLY A O 1
ATOM 1332 N N . LYS A 1 173 ? -34.670 -9.155 6.421 1.00 50.41 173 LYS A N 1
ATOM 1333 C CA . LYS A 1 173 ? -35.603 -9.258 5.286 1.00 50.41 173 LYS A CA 1
ATOM 1334 C C . LYS A 1 173 ? -34.936 -8.697 4.035 1.00 50.41 173 LYS A C 1
ATOM 1336 O O . LYS A 1 173 ? -34.859 -7.488 3.885 1.00 50.41 173 LYS A O 1
ATOM 1341 N N . GLU A 1 174 ? -34.525 -9.594 3.152 1.00 42.66 174 GLU A N 1
ATOM 1342 C CA . GLU A 1 174 ? -34.716 -9.483 1.704 1.00 42.66 174 GLU A CA 1
ATOM 1343 C C . GLU A 1 174 ? -34.547 -10.906 1.148 1.00 42.66 174 GLU A C 1
ATOM 1345 O O . GLU A 1 174 ? -33.450 -11.462 1.150 1.00 42.66 174 GLU A O 1
ATOM 1350 N N . ASN A 1 175 ? -35.689 -11.529 0.830 1.00 37.72 175 ASN A N 1
ATOM 1351 C CA . ASN A 1 175 ? -35.763 -12.623 -0.138 1.00 37.72 175 ASN A CA 1
ATOM 1352 C C . ASN A 1 175 ? -35.546 -12.040 -1.533 1.00 37.72 175 ASN A C 1
ATOM 1354 O O . ASN A 1 175 ? -36.064 -10.919 -1.753 1.00 37.72 175 ASN A O 1
#

Foldseek 3Di:
DQLLVLVVVLVVLLVCLVPDPLVCLVVSVVVLLVVLVVLPPPSVVLVCVLVVQLVVQLVVCCVPPNDNVVSNSVSSSVSSNVSSVVSSPVRADLVSVLVSCVVVVNDPVVSVCSVVVVVVVVVLVVLLVVQVVVCVVVVDPDPCSRVVSSVVVSVVVVVVVVVVCVVVVNPDDDD

Radius of gyration: 22.08 Å; chains: 1; bounding box: 62×27×55 Å

Secondary structure (DSSP, 8-state):
--HHHHHHHHHHHHHHHHHS-GGGHHHHHHHHHHHHHHTT--HHHHHHHHHHHHHHHHHHHHHHH--HHHHHHHHHHHHHHHHHHHHHHHHS-HHHHHHHHHHTT--HHHHHHHHHHHHHHHHHHHHHHHHHHHHHTTT---HHHHHHHHHHHHHHHHHHHHHHHHTTTTTS---

pLDDT: mean 85.49, std 7.74, range [37.72, 92.94]